Protein AF-A0A2S9FTV9-F1 (afdb_monomer)

Foldseek 3Di:
DVVVVVVLVVCLVPDDAFDKDKDKDFLVCVVVVQVSQVVSQKDKDKDFPQRVCVVVVNHDDPPDDDPSRRIMMMMIGRD

Radius of gyration: 14.5 Å; Cα contacts (8 Å, |Δi|>4): 94; chains: 1; bounding box: 30×20×40 Å

Sequence (79 aa):
DEAQEALFEGIELYSARGSRIAVEARADAHSDLSCWLCTRHWEVNSTSAADLMFRYHRASTPGIDDPTAHNVFVDGRKL

pLDDT: mean 89.61, std 7.24, range [70.38, 97.38]

Secondary structure (DSSP, 8-state):
-HHHHHHHHHHHHH--TT-EEEEEEEHHHHHHHHHHHHHTTEEEEEEEHHHHHHHTT-PPPTTS--TTTTEEEEEEEE-

Solvent-accessible surface area (backbone atoms only — not comparable to full-atom values): 4534 Å² total; per-residue (Å²): 106,73,70,60,52,55,49,53,53,48,51,62,76,70,55,52,74,69,37,73,50,76,46,83,28,48,61,90,52,40,62,59,54,51,52,57,41,46,76,67,49,25,53,70,52,75,46,46,40,43,60,54,27,47,76,69,77,58,54,75,62,91,91,58,90,57,85,59,51,54,26,27,40,37,38,35,33,33,96

Nearest PDB structures (foldseek):
  6id6-assembly1_A  TM=7.515E-01  e=2.061E-03  Mycobacterium tuberculosis H37Rv
  8fr8-assembly1_R  TM=3.189E-01  e=7.125E-01  Mycolicibacterium smegmatis MC2 155
  7n2c-assembly1_LJ  TM=3.389E-01  e=1.009E+00  Escherichia coli K-12
  6by1-assembly1_C5  TM=3.249E-01  e=3.531E+00  Escherichia coli K-12
  7pip-assembly1_g  TM=2.855E-01  e=4.351E+00  Mycoplasmoides pneumoniae M129

Mean predicted aligned error: 4.61 Å

Structure (mmCIF, N/CA/C/O backbone):
data_AF-A0A2S9FTV9-F1
#
_entry.id   AF-A0A2S9FTV9-F1
#
loop_
_atom_site.group_PDB
_atom_site.id
_atom_site.type_symbol
_atom_site.label_atom_id
_atom_site.label_alt_id
_atom_site.label_comp_id
_atom_site.label_asym_id
_atom_site.label_entity_id
_atom_site.label_seq_id
_atom_site.pdbx_PDB_ins_code
_atom_site.Cartn_x
_atom_site.Cartn_y
_atom_site.Cartn_z
_atom_site.occupancy
_atom_site.B_iso_or_equiv
_atom_site.auth_seq_id
_atom_site.auth_comp_id
_atom_site.auth_asym_id
_atom_site.auth_atom_id
_atom_site.pdbx_PDB_model_num
ATOM 1 N N . ASP A 1 1 ? 14.079 7.318 10.295 1.00 81.12 1 ASP A N 1
ATOM 2 C CA . ASP A 1 1 ? 13.746 8.750 10.221 1.00 81.12 1 ASP A CA 1
ATOM 3 C C . ASP A 1 1 ? 12.533 8.967 11.113 1.00 81.12 1 ASP A C 1
ATOM 5 O O . ASP A 1 1 ? 11.598 8.178 11.018 1.00 81.12 1 ASP A O 1
ATOM 9 N N . GLU A 1 2 ? 12.579 9.950 12.008 1.00 88.31 2 GLU A N 1
ATOM 10 C CA . GLU A 1 2 ? 11.540 10.218 13.017 1.00 88.31 2 GLU A CA 1
ATOM 11 C C . GLU A 1 2 ? 10.175 10.485 12.363 1.00 88.31 2 GLU A C 1
ATOM 13 O O . GLU A 1 2 ? 9.147 9.986 12.817 1.00 88.31 2 GLU A O 1
ATOM 18 N N . ALA A 1 3 ? 10.162 11.182 11.222 1.00 88.25 3 ALA A N 1
ATOM 19 C CA . ALA A 1 3 ? 8.932 11.458 10.482 1.00 88.25 3 ALA A CA 1
ATOM 20 C C . ALA A 1 3 ? 8.269 10.180 9.934 1.00 88.25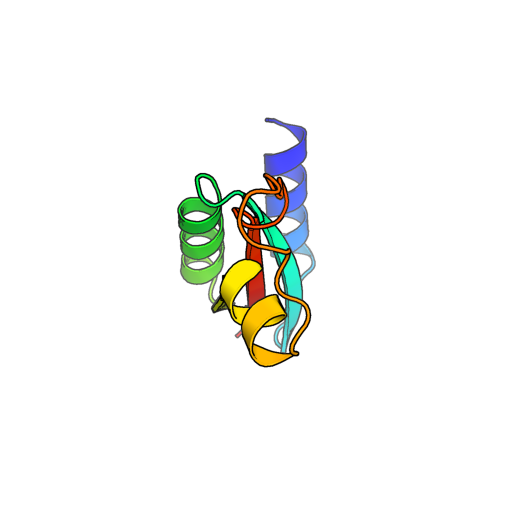 3 ALA A C 1
ATOM 22 O O . ALA A 1 3 ? 7.042 10.067 9.916 1.00 88.25 3 ALA A O 1
ATOM 23 N N . GLN A 1 4 ? 9.073 9.205 9.500 1.00 84.12 4 GLN A N 1
ATOM 24 C CA . GLN A 1 4 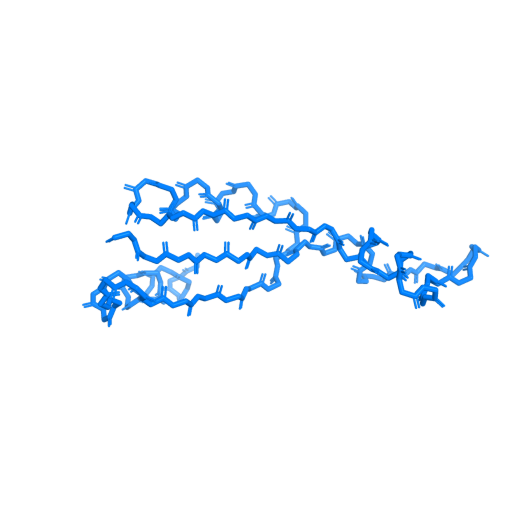? 8.569 7.926 8.997 1.00 84.12 4 GLN A CA 1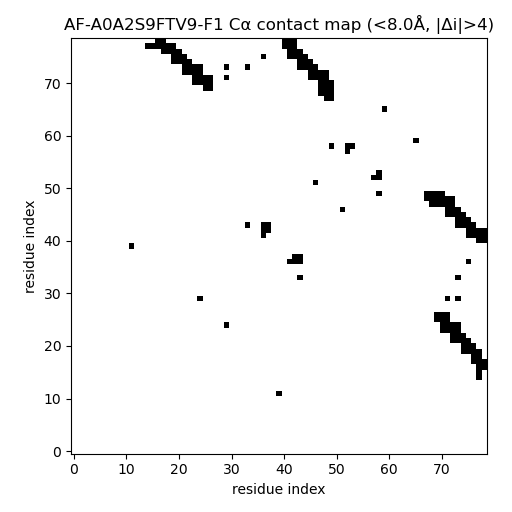
ATOM 25 C C . GLN A 1 4 ? 7.965 7.086 10.126 1.00 84.12 4 GLN A C 1
ATOM 27 O O . GLN A 1 4 ? 6.927 6.456 9.940 1.00 84.12 4 GLN A O 1
ATOM 32 N N . GLU A 1 5 ? 8.598 7.093 11.297 1.00 88.56 5 GLU A N 1
ATOM 33 C CA . GLU A 1 5 ? 8.100 6.382 12.474 1.00 88.56 5 GLU A CA 1
ATOM 34 C C . GLU A 1 5 ? 6.768 6.970 12.955 1.00 88.56 5 GLU A C 1
ATOM 36 O O . GLU A 1 5 ? 5.794 6.231 13.095 1.00 88.56 5 GLU A O 1
ATOM 41 N N . ALA A 1 6 ? 6.672 8.299 13.062 1.00 93.19 6 ALA A N 1
ATOM 42 C CA . ALA A 1 6 ? 5.425 8.980 13.414 1.00 93.19 6 ALA A CA 1
ATOM 43 C C . ALA A 1 6 ? 4.290 8.698 12.410 1.00 93.19 6 ALA A C 1
ATOM 45 O O . ALA A 1 6 ? 3.134 8.510 12.798 1.00 93.19 6 ALA A O 1
ATOM 46 N N . LEU A 1 7 ? 4.605 8.625 11.111 1.00 91.06 7 LEU A N 1
ATOM 47 C CA . LEU A 1 7 ? 3.633 8.235 10.086 1.00 91.06 7 LEU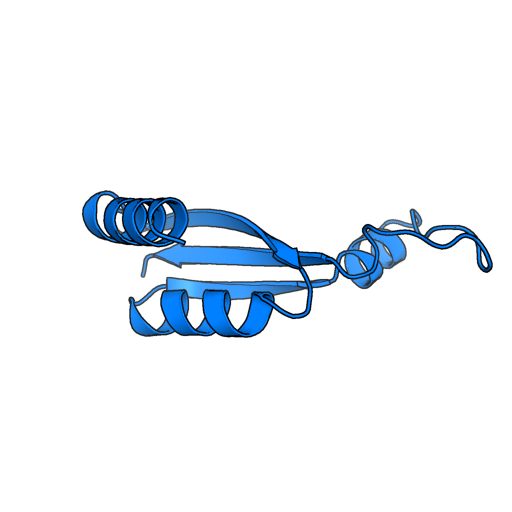 A CA 1
ATOM 48 C C . LEU A 1 7 ? 3.131 6.804 10.309 1.00 91.06 7 LEU A C 1
ATOM 50 O O . LEU A 1 7 ? 1.931 6.549 10.229 1.00 91.06 7 LEU A O 1
ATOM 54 N N . PHE A 1 8 ? 4.038 5.873 10.590 1.00 90.88 8 PHE A N 1
ATOM 55 C CA . PHE A 1 8 ? 3.716 4.467 10.823 1.00 90.88 8 PHE A CA 1
ATOM 56 C C . PHE A 1 8 ? 2.852 4.286 12.077 1.00 90.88 8 PHE A C 1
ATOM 58 O O . PHE A 1 8 ? 1.861 3.553 12.045 1.00 90.88 8 PHE A O 1
ATOM 65 N N . GLU A 1 9 ? 3.155 5.004 13.156 1.00 93.00 9 GLU A N 1
ATOM 66 C CA . GLU A 1 9 ? 2.305 5.044 14.349 1.00 93.00 9 GLU A CA 1
ATOM 67 C C . GLU A 1 9 ? 0.914 5.610 14.046 1.00 93.00 9 GLU A C 1
ATOM 69 O O . GLU A 1 9 ? -0.092 5.024 14.449 1.00 93.00 9 GLU A O 1
ATOM 74 N N . GLY A 1 10 ? 0.834 6.700 13.278 1.00 94.44 10 GLY A N 1
ATOM 75 C CA . GLY A 1 10 ? -0.438 7.287 12.859 1.00 94.44 10 GLY A CA 1
ATOM 76 C C . GLY A 1 10 ? -1.279 6.335 12.006 1.00 94.44 10 GLY A C 1
ATOM 77 O O . GLY A 1 10 ? -2.483 6.207 12.230 1.00 94.44 10 GLY A O 1
ATOM 78 N N . ILE A 1 11 ? -0.657 5.622 11.062 1.00 93.94 11 ILE A N 1
ATOM 79 C CA . ILE A 1 11 ? -1.338 4.606 10.248 1.00 93.94 11 ILE A CA 1
ATOM 80 C C . ILE A 1 11 ? -1.934 3.527 11.149 1.00 93.94 11 ILE A C 1
ATOM 82 O O . ILE A 1 11 ? -3.092 3.162 10.956 1.00 93.94 11 ILE A O 1
ATOM 86 N N . GLU A 1 12 ? -1.190 3.034 12.136 1.00 91.50 12 GLU A N 1
ATOM 87 C CA . GLU A 1 12 ? -1.704 1.996 13.030 1.00 91.50 12 GLU A CA 1
ATOM 88 C C . GLU A 1 12 ? -2.825 2.513 13.938 1.00 91.50 12 GLU A C 1
ATOM 90 O O . GLU A 1 12 ? -3.842 1.838 14.094 1.00 91.50 12 GLU A O 1
ATOM 95 N N . LEU A 1 13 ? -2.677 3.720 14.488 1.00 94.56 13 LEU A N 1
ATOM 96 C CA . LEU A 1 13 ? -3.645 4.307 15.414 1.00 94.56 13 LEU A CA 1
ATOM 97 C C . LEU A 1 13 ? -4.981 4.653 14.741 1.00 94.56 13 LEU A C 1
ATOM 99 O O . LEU A 1 13 ? -6.038 4.488 15.350 1.00 94.56 13 LEU A O 1
ATOM 103 N N . TYR A 1 14 ? -4.944 5.146 13.501 1.00 94.94 14 TYR A N 1
ATOM 104 C CA . TYR A 1 14 ? -6.125 5.698 12.829 1.00 94.94 14 TYR A CA 1
ATOM 105 C C . TYR A 1 14 ? -6.743 4.776 11.768 1.00 94.94 14 TYR A C 1
ATOM 107 O O . TYR A 1 14 ? -7.817 5.083 11.244 1.00 94.94 14 TYR A O 1
ATOM 115 N N . SER A 1 15 ? -6.124 3.636 11.448 1.00 95.75 15 SER A N 1
ATOM 116 C CA . SER A 1 15 ? -6.681 2.701 10.463 1.00 95.75 15 SER A CA 1
ATOM 117 C C . SER A 1 15 ? -7.731 1.776 11.069 1.00 95.75 15 SER A C 1
ATOM 119 O O . SER A 1 15 ? -7.422 0.836 11.798 1.00 95.75 15 SER A O 1
ATOM 121 N N . ALA A 1 16 ? -8.988 1.991 10.688 1.00 96.12 16 ALA A N 1
ATOM 122 C CA . ALA A 1 16 ? -10.061 1.046 10.961 1.00 96.12 16 ALA A CA 1
ATOM 123 C C . ALA A 1 16 ? -9.925 -0.243 10.124 1.00 96.12 16 ALA A C 1
ATOM 125 O O . ALA A 1 16 ? -9.286 -0.280 9.069 1.00 96.12 16 ALA A O 1
ATOM 126 N N . ARG A 1 17 ? -10.593 -1.314 10.565 1.00 95.94 17 ARG A N 1
ATOM 127 C CA . ARG A 1 17 ? -10.735 -2.549 9.782 1.00 95.94 17 ARG A CA 1
ATOM 128 C C . ARG A 1 17 ? -11.332 -2.243 8.406 1.00 95.94 17 ARG A C 1
ATOM 130 O O . ARG A 1 17 ? -12.347 -1.560 8.292 1.00 95.94 17 ARG A O 1
ATOM 137 N N . GLY A 1 18 ? -10.720 -2.790 7.362 1.00 95.38 18 GLY A N 1
ATOM 138 C CA . GLY A 1 18 ? -11.091 -2.549 5.971 1.00 95.38 18 GLY A CA 1
ATOM 139 C C . GLY A 1 18 ? -10.446 -1.316 5.333 1.00 95.38 18 GLY A C 1
ATOM 140 O O . GLY A 1 18 ? -10.626 -1.144 4.124 1.00 95.38 18 GLY A O 1
ATOM 141 N N . SER A 1 19 ? -9.684 -0.506 6.083 1.00 96.88 19 SER A N 1
ATOM 142 C CA . SER A 1 19 ? -8.867 0.580 5.526 1.00 96.88 19 SER A CA 1
ATOM 143 C C . SER A 1 19 ? -7.934 0.074 4.435 1.00 96.88 19 SER A C 1
ATOM 145 O O . SER A 1 19 ? -7.460 -1.062 4.487 1.00 96.88 19 SER A O 1
ATOM 147 N N . ARG A 1 20 ? -7.669 0.931 3.446 1.00 96.50 20 ARG A N 1
ATOM 148 C CA . ARG A 1 20 ? -6.780 0.638 2.322 1.00 96.50 20 ARG A CA 1
ATOM 149 C C . ARG A 1 20 ? -5.688 1.683 2.222 1.00 96.50 20 ARG A C 1
ATOM 151 O O . ARG A 1 20 ? -5.964 2.870 2.377 1.00 96.50 20 ARG A O 1
ATOM 158 N N . ILE A 1 21 ? -4.484 1.231 1.911 1.00 94.50 21 ILE A N 1
ATOM 159 C CA . ILE A 1 21 ? -3.337 2.084 1.617 1.00 94.50 21 ILE A CA 1
ATOM 160 C C . ILE A 1 21 ? -2.683 1.619 0.319 1.00 94.50 21 ILE A C 1
ATOM 162 O O . ILE A 1 21 ? -2.727 0.435 -0.012 1.00 94.50 21 ILE A O 1
ATOM 166 N N . ALA A 1 22 ? -2.085 2.558 -0.402 1.00 93.00 22 ALA A N 1
ATOM 167 C CA . ALA A 1 22 ? -1.228 2.282 -1.543 1.00 93.00 22 ALA A CA 1
ATOM 168 C C . ALA A 1 22 ? -0.019 3.213 -1.457 1.00 93.00 22 ALA A C 1
ATOM 170 O O . ALA A 1 22 ? -0.188 4.426 -1.323 1.00 93.00 22 ALA A O 1
ATOM 171 N N . VAL A 1 23 ? 1.181 2.642 -1.485 1.00 91.31 23 VAL A N 1
ATOM 172 C CA . VAL A 1 23 ? 2.437 3.374 -1.309 1.00 91.31 23 VAL A CA 1
ATOM 173 C C . VAL A 1 23 ? 3.410 2.955 -2.397 1.00 91.31 23 VAL A C 1
ATOM 175 O O . VAL A 1 23 ? 3.571 1.771 -2.683 1.00 91.31 23 VAL A O 1
ATOM 178 N N . GLU A 1 24 ? 4.069 3.936 -2.999 1.00 92.06 24 GLU A N 1
ATOM 179 C CA . GLU A 1 24 ? 5.227 3.701 -3.848 1.00 92.06 24 GLU A CA 1
ATOM 180 C C . GLU A 1 24 ? 6.473 3.647 -2.962 1.00 92.06 24 GLU A C 1
ATOM 182 O O . GLU A 1 24 ? 6.799 4.609 -2.265 1.00 92.06 24 GLU A O 1
ATOM 187 N N . ALA A 1 25 ? 7.150 2.506 -2.963 1.00 89.94 25 ALA A N 1
ATOM 188 C CA . ALA A 1 25 ? 8.397 2.302 -2.245 1.00 89.94 25 ALA A CA 1
ATOM 189 C C . ALA A 1 25 ? 9.514 1.997 -3.240 1.00 89.94 25 ALA A C 1
ATOM 191 O O . ALA A 1 25 ? 9.297 1.368 -4.274 1.00 89.94 25 ALA A O 1
ATOM 192 N N . ARG A 1 26 ? 10.738 2.399 -2.912 1.00 87.38 26 ARG A N 1
ATOM 193 C CA . ARG A 1 26 ? 11.915 1.924 -3.643 1.00 87.38 26 ARG A CA 1
ATOM 194 C C . ARG A 1 26 ? 12.107 0.424 -3.399 1.00 87.38 26 ARG A C 1
ATOM 196 O O . ARG A 1 26 ? 11.735 -0.078 -2.335 1.00 87.38 26 ARG A O 1
ATOM 203 N N . ALA A 1 27 ? 12.718 -0.284 -4.351 1.00 80.81 27 ALA A N 1
ATOM 204 C CA . ALA A 1 27 ? 12.941 -1.731 -4.251 1.00 80.81 27 ALA A CA 1
ATOM 205 C C . ALA A 1 27 ? 13.651 -2.159 -2.952 1.00 80.81 27 ALA A C 1
ATOM 207 O O . ALA A 1 27 ? 13.331 -3.204 -2.394 1.00 80.81 27 ALA A O 1
ATOM 208 N N . ASP A 1 28 ? 14.594 -1.345 -2.474 1.00 84.62 28 ASP A N 1
ATOM 209 C CA . ASP A 1 28 ? 15.387 -1.586 -1.266 1.00 84.62 28 ASP A CA 1
ATOM 210 C C . ASP A 1 28 ? 14.606 -1.372 0.041 1.00 84.62 28 ASP A C 1
ATOM 212 O O . ASP A 1 28 ? 14.940 -1.984 1.049 1.00 84.62 28 ASP A O 1
ATOM 216 N N . ALA A 1 29 ? 13.547 -0.559 0.026 1.00 85.69 29 ALA A N 1
ATOM 217 C CA . ALA A 1 29 ? 12.704 -0.276 1.193 1.00 85.69 29 ALA A CA 1
ATOM 218 C C . ALA A 1 29 ? 11.392 -1.088 1.224 1.00 85.69 29 ALA A C 1
ATOM 220 O O . ALA A 1 29 ? 10.736 -1.194 2.263 1.00 85.69 29 ALA A O 1
ATOM 221 N N . HIS A 1 30 ? 10.986 -1.663 0.089 1.00 86.12 30 HIS A N 1
ATOM 222 C CA . HIS A 1 30 ? 9.718 -2.382 -0.072 1.00 86.12 30 HIS A CA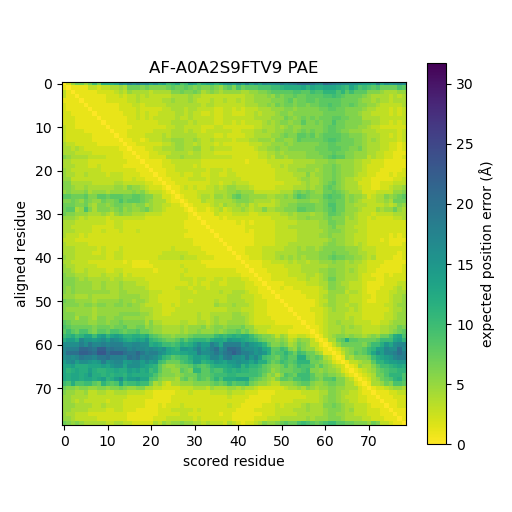 1
ATOM 223 C C . HIS A 1 30 ? 9.542 -3.558 0.909 1.00 86.12 30 HIS A C 1
ATOM 225 O O . HIS A 1 30 ? 8.442 -3.765 1.436 1.00 86.12 30 HIS A O 1
ATOM 231 N N . SER A 1 31 ? 10.595 -4.352 1.138 1.00 89.62 31 SER A N 1
ATOM 232 C CA . SER A 1 31 ? 10.526 -5.544 1.997 1.00 89.62 31 SER A CA 1
ATOM 233 C C . SER A 1 31 ? 10.189 -5.187 3.439 1.00 89.62 31 SER A C 1
ATOM 235 O O . SER A 1 31 ? 9.352 -5.842 4.063 1.00 89.62 31 SER A O 1
ATOM 237 N N . ASP A 1 32 ? 10.803 -4.120 3.940 1.00 91.56 32 ASP A N 1
ATOM 238 C CA . ASP A 1 32 ? 10.672 -3.688 5.327 1.00 91.56 32 ASP A CA 1
ATOM 239 C C . ASP A 1 32 ? 9.277 -3.115 5.577 1.00 91.56 32 ASP A C 1
ATOM 241 O O . ASP A 1 32 ? 8.625 -3.471 6.561 1.00 91.56 32 ASP A O 1
ATOM 245 N N . LEU A 1 33 ? 8.766 -2.313 4.634 1.00 91.19 33 LEU A N 1
ATOM 246 C CA . LEU A 1 33 ? 7.391 -1.809 4.666 1.00 91.19 33 LEU A CA 1
ATOM 247 C C . LEU A 1 33 ? 6.367 -2.954 4.648 1.00 91.19 33 LEU A C 1
ATOM 249 O O . LEU A 1 33 ? 5.442 -2.974 5.461 1.00 91.19 33 LEU A O 1
ATOM 253 N N . SER A 1 34 ? 6.545 -3.926 3.750 1.00 93.50 34 SER A N 1
ATOM 254 C CA . SER A 1 34 ? 5.637 -5.074 3.632 1.00 93.50 34 SER A CA 1
ATOM 255 C C . SER A 1 34 ? 5.622 -5.908 4.915 1.00 93.50 34 SER A C 1
ATOM 257 O O . SER A 1 34 ? 4.557 -6.259 5.420 1.00 93.50 34 SER A O 1
ATOM 259 N N . CYS A 1 35 ? 6.796 -6.167 5.497 1.00 94.31 35 CYS A N 1
ATOM 260 C CA . CYS A 1 35 ? 6.927 -6.874 6.771 1.00 94.31 35 CYS A CA 1
ATOM 261 C C . CYS A 1 35 ? 6.235 -6.122 7.922 1.00 94.31 35 CYS A C 1
ATOM 263 O O . CYS A 1 35 ? 5.496 -6.720 8.714 1.00 94.31 35 CYS A O 1
ATOM 265 N N . TRP A 1 36 ? 6.424 -4.800 7.989 1.00 94.38 36 TRP A N 1
ATOM 266 C CA . TRP A 1 36 ? 5.819 -3.943 9.008 1.00 94.38 36 TRP A CA 1
ATOM 267 C C . TRP A 1 36 ? 4.285 -3.972 8.956 1.00 94.38 36 TRP A C 1
ATOM 269 O O . TRP A 1 36 ? 3.643 -4.098 10.006 1.00 94.38 36 TRP A O 1
ATOM 279 N N . LEU A 1 37 ? 3.714 -3.913 7.747 1.00 94.69 37 LEU A N 1
ATOM 280 C CA . LEU A 1 37 ? 2.273 -3.991 7.500 1.00 94.69 37 LEU A CA 1
ATOM 281 C C . LEU A 1 37 ? 1.711 -5.375 7.850 1.00 94.69 37 LEU A C 1
ATOM 283 O O . LEU A 1 37 ? 0.752 -5.470 8.619 1.00 94.69 37 LEU A O 1
ATOM 287 N N . CYS A 1 38 ? 2.335 -6.453 7.368 1.00 95.19 38 CYS A N 1
ATOM 288 C CA . CYS A 1 38 ? 1.914 -7.826 7.671 1.00 95.19 38 CYS A CA 1
ATOM 289 C C . CYS A 1 38 ? 1.884 -8.101 9.183 1.00 95.19 38 CYS A C 1
ATOM 291 O O . CYS A 1 38 ? 0.915 -8.660 9.697 1.00 95.19 38 CYS A O 1
ATOM 293 N N . THR A 1 39 ? 2.899 -7.635 9.920 1.00 95.75 39 THR A N 1
ATOM 294 C CA . THR A 1 39 ? 2.974 -7.769 11.390 1.00 95.75 39 THR A CA 1
ATOM 295 C C . THR A 1 39 ? 1.798 -7.086 12.103 1.00 95.75 39 THR A C 1
ATOM 297 O O . THR A 1 39 ? 1.436 -7.451 13.220 1.00 95.75 39 THR A O 1
ATOM 300 N N . ARG A 1 40 ? 1.163 -6.108 11.452 1.00 94.75 40 ARG A N 1
ATOM 301 C CA . ARG A 1 40 ? 0.039 -5.321 11.972 1.00 94.75 40 ARG A CA 1
ATOM 302 C C . ARG A 1 40 ? -1.307 -5.743 11.394 1.00 94.75 40 ARG A C 1
ATOM 304 O O . ARG A 1 40 ? -2.242 -4.948 11.391 1.00 94.75 40 ARG A O 1
ATOM 311 N N . HIS A 1 41 ? -1.442 -6.989 10.945 1.00 95.56 41 HIS A N 1
ATOM 312 C CA . HIS A 1 41 ? -2.698 -7.523 10.402 1.00 95.56 41 HIS A CA 1
ATOM 313 C C . HIS A 1 41 ? -3.199 -6.753 9.175 1.00 95.56 41 HIS A C 1
ATOM 315 O O . HIS A 1 41 ? -4.399 -6.538 9.002 1.00 95.56 41 HIS A O 1
ATOM 321 N N . TRP A 1 42 ? -2.279 -6.319 8.321 1.00 97.38 42 TRP A N 1
ATOM 322 C CA . TRP A 1 42 ? -2.624 -5.909 6.970 1.00 97.38 42 TRP A CA 1
ATOM 323 C C . TRP A 1 42 ? -2.436 -7.093 6.027 1.00 97.38 42 TRP A C 1
ATOM 325 O O . TRP A 1 42 ? -1.428 -7.794 6.081 1.00 97.38 42 TRP A O 1
ATOM 335 N N . GLU A 1 43 ? -3.407 -7.305 5.151 1.00 97.38 43 GLU A N 1
ATOM 336 C CA . GLU A 1 43 ? -3.233 -8.088 3.934 1.00 97.38 43 GLU A CA 1
ATOM 337 C C . GLU A 1 43 ? -2.483 -7.211 2.932 1.00 97.38 43 GLU A C 1
ATOM 339 O O . GLU A 1 43 ? -2.949 -6.114 2.626 1.00 97.38 43 GLU A O 1
ATOM 344 N N . VAL A 1 44 ? -1.313 -7.657 2.474 1.00 96.56 44 VAL A N 1
ATOM 345 C CA . VAL A 1 44 ? -0.392 -6.854 1.661 1.00 96.56 44 VAL A CA 1
ATOM 346 C C . VAL A 1 44 ? -0.145 -7.546 0.331 1.00 96.56 44 VAL A C 1
ATOM 348 O O . VAL A 1 44 ? 0.187 -8.731 0.309 1.00 96.56 44 VAL A O 1
ATOM 351 N N . ASN A 1 45 ? -0.235 -6.795 -0.763 1.00 95.50 45 ASN A N 1
ATOM 352 C CA . ASN A 1 45 ? 0.268 -7.210 -2.065 1.00 95.50 45 ASN A CA 1
ATOM 353 C C . ASN A 1 45 ? 1.261 -6.176 -2.591 1.00 95.50 45 ASN A C 1
ATOM 355 O O . ASN A 1 45 ? 1.350 -5.045 -2.105 1.00 95.50 45 ASN A O 1
ATOM 359 N N . SER A 1 46 ? 2.022 -6.575 -3.604 1.00 94.38 46 SER A N 1
ATOM 360 C CA . SER A 1 46 ? 2.893 -5.651 -4.304 1.00 94.38 46 SER A CA 1
ATOM 361 C C . SER A 1 46 ? 2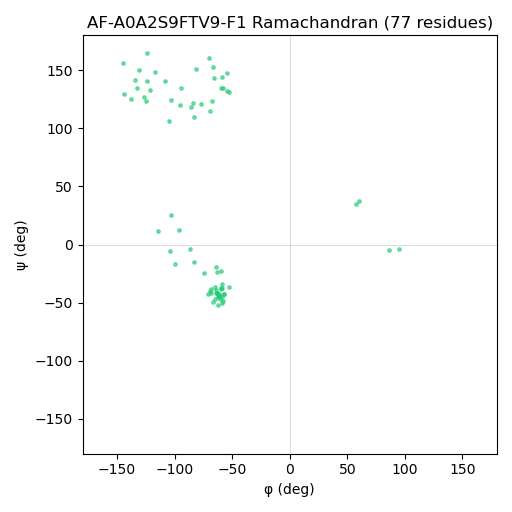.997 -5.945 -5.790 1.00 94.38 46 SER A C 1
ATOM 363 O O . SER A 1 46 ? 2.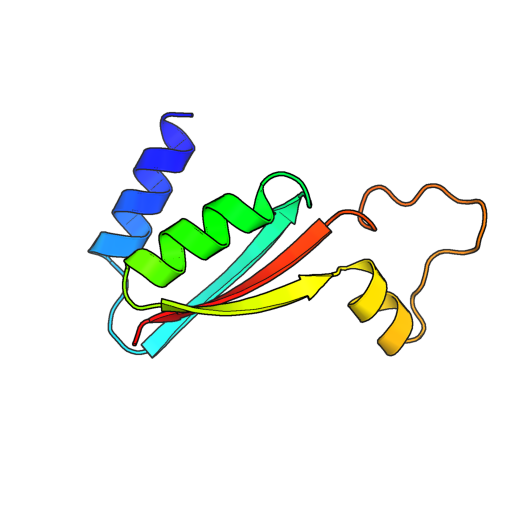717 -7.045 -6.269 1.00 94.38 46 SER A O 1
ATOM 365 N N . THR A 1 47 ? 3.349 -4.919 -6.554 1.00 93.88 47 THR A N 1
ATOM 366 C CA . THR A 1 47 ? 3.592 -4.998 -7.995 1.00 93.88 47 THR A CA 1
ATOM 367 C C . THR A 1 47 ? 4.739 -4.062 -8.345 1.00 93.88 47 THR A C 1
ATOM 369 O O . THR A 1 47 ? 4.721 -2.891 -7.963 1.00 93.88 47 THR A O 1
ATOM 372 N N . SER A 1 48 ? 5.742 -4.553 -9.077 1.00 91.94 48 SER A N 1
ATOM 373 C CA . SER A 1 48 ? 6.827 -3.687 -9.543 1.00 91.94 48 SER A CA 1
ATOM 374 C C . SER A 1 48 ? 6.296 -2.661 -10.552 1.00 91.94 48 SER A C 1
ATOM 376 O O . SER A 1 48 ? 5.409 -2.959 -11.361 1.00 91.94 48 SER A O 1
ATOM 378 N N . ALA A 1 49 ? 6.829 -1.440 -10.521 1.00 89.56 49 ALA A N 1
ATOM 379 C CA . ALA A 1 49 ? 6.479 -0.409 -11.492 1.00 89.56 49 ALA A CA 1
ATOM 380 C C . ALA A 1 49 ? 6.812 -0.867 -12.921 1.00 89.56 49 ALA A C 1
ATOM 382 O O . ALA A 1 49 ? 6.013 -0.655 -13.832 1.00 89.56 49 ALA A O 1
ATOM 383 N N . ALA A 1 50 ? 7.928 -1.580 -13.101 1.00 88.25 50 ALA A N 1
ATOM 384 C CA . ALA A 1 50 ? 8.315 -2.170 -14.378 1.00 88.25 50 ALA A CA 1
ATOM 385 C C . ALA A 1 50 ? 7.261 -3.158 -14.917 1.00 88.25 50 ALA A C 1
ATOM 387 O O . ALA A 1 50 ? 6.819 -3.011 -16.059 1.00 88.25 50 ALA A O 1
ATOM 388 N N . ASP A 1 51 ? 6.798 -4.112 -14.100 1.00 89.25 51 ASP A N 1
ATOM 389 C CA . ASP A 1 51 ? 5.773 -5.084 -14.510 1.00 89.25 51 ASP A CA 1
ATOM 390 C C . ASP A 1 51 ? 4.442 -4.399 -14.822 1.00 89.25 51 ASP A C 1
ATOM 392 O O . ASP A 1 51 ? 3.747 -4.770 -15.775 1.00 89.25 51 ASP A O 1
ATOM 396 N N . LEU A 1 52 ? 4.080 -3.383 -14.032 1.00 89.31 52 LEU A N 1
ATOM 397 C CA . LEU A 1 52 ? 2.871 -2.598 -14.250 1.00 89.31 52 LEU A CA 1
ATOM 398 C C . LEU A 1 52 ? 2.937 -1.869 -15.596 1.00 89.31 52 LEU A C 1
ATOM 400 O O . LEU A 1 52 ? 2.030 -2.007 -16.418 1.00 89.31 52 LEU A O 1
ATOM 404 N N . MET A 1 53 ? 4.016 -1.130 -15.852 1.00 89.56 53 MET A N 1
ATOM 405 C CA . MET A 1 53 ? 4.191 -0.390 -17.101 1.00 89.56 53 MET A CA 1
ATOM 406 C C . MET A 1 53 ? 4.260 -1.330 -18.302 1.00 89.56 53 MET A C 1
ATOM 408 O O . MET A 1 53 ? 3.614 -1.063 -19.316 1.00 89.56 53 MET A O 1
ATOM 412 N N . PHE A 1 54 ? 4.959 -2.460 -18.187 1.00 89.81 54 PHE A N 1
ATOM 413 C CA . PHE A 1 54 ? 5.003 -3.480 -19.233 1.00 89.81 54 PHE A CA 1
ATOM 414 C C . PHE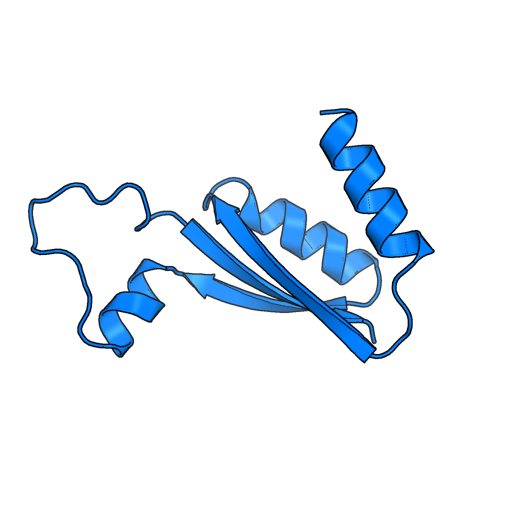 A 1 54 ? 3.605 -4.007 -19.577 1.00 89.81 54 PHE A C 1
ATOM 416 O O . PHE A 1 54 ? 3.217 -4.007 -20.747 1.00 89.81 54 PHE A O 1
ATOM 423 N N . ARG A 1 55 ? 2.809 -4.373 -18.564 1.00 92.81 55 ARG A N 1
ATOM 424 C CA . ARG A 1 55 ? 1.438 -4.885 -18.737 1.00 92.81 55 ARG A CA 1
ATOM 425 C C . ARG A 1 55 ? 0.520 -3.901 -19.460 1.00 92.81 55 ARG A C 1
ATOM 427 O O . ARG A 1 55 ? -0.357 -4.327 -20.203 1.00 92.81 55 ARG A O 1
ATOM 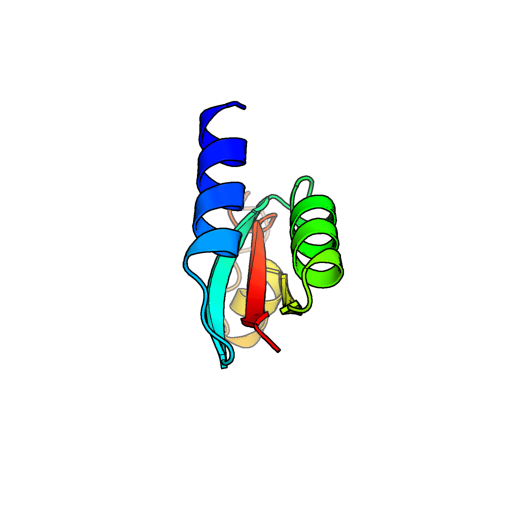434 N N . TYR A 1 56 ? 0.721 -2.603 -19.248 1.00 92.56 56 TYR A N 1
ATOM 435 C CA . TYR A 1 56 ? -0.074 -1.545 -19.876 1.00 92.56 56 TYR A CA 1
ATOM 436 C C . TYR A 1 56 ? 0.559 -0.960 -21.144 1.00 92.56 56 TYR A C 1
ATOM 438 O O . TYR A 1 56 ? 0.097 0.075 -21.623 1.00 92.56 56 TYR A O 1
ATOM 446 N N . HIS A 1 57 ? 1.589 -1.607 -21.700 1.00 91.00 57 HIS A N 1
ATOM 447 C CA . HIS A 1 57 ? 2.301 -1.151 -22.899 1.00 91.00 57 HIS A CA 1
ATOM 448 C C . HIS A 1 57 ? 2.894 0.265 -22.756 1.00 91.00 57 HIS A C 1
ATOM 450 O O . HIS A 1 57 ? 2.933 1.039 -23.709 1.00 91.00 57 HIS A O 1
ATOM 456 N N . ARG A 1 58 ? 3.350 0.602 -21.544 1.00 88.38 58 ARG A N 1
ATOM 457 C CA . ARG A 1 58 ? 3.989 1.875 -21.162 1.00 88.38 58 ARG A CA 1
ATOM 458 C C . ARG A 1 58 ? 5.456 1.716 -20.765 1.00 88.38 58 ARG A C 1
ATOM 460 O O . ARG A 1 58 ? 6.020 2.629 -20.176 1.00 88.38 58 ARG A O 1
ATOM 467 N N . ALA A 1 59 ? 6.051 0.551 -21.016 1.00 84.44 59 ALA A N 1
ATOM 468 C CA . ALA A 1 59 ? 7.450 0.318 -20.687 1.00 84.44 59 ALA A CA 1
ATOM 469 C C . ALA A 1 59 ? 8.348 1.349 -21.387 1.00 84.44 59 ALA A C 1
ATOM 471 O O . ALA A 1 59 ? 8.177 1.624 -22.578 1.00 84.44 59 ALA A O 1
ATOM 472 N N . SER A 1 60 ? 9.300 1.897 -20.634 1.00 74.81 60 SER A N 1
ATOM 473 C CA . SER A 1 60 ? 10.313 2.806 -21.157 1.00 74.81 60 SER A CA 1
ATOM 474 C C . SER A 1 60 ? 11.128 2.128 -22.261 1.00 74.81 60 SER A C 1
ATOM 476 O O . SER A 1 60 ? 11.382 0.920 -22.230 1.00 74.81 60 SER A O 1
ATOM 478 N N . THR A 1 61 ? 11.514 2.905 -23.273 1.00 77.56 61 THR A N 1
ATOM 479 C CA . THR A 1 61 ? 12.298 2.404 -24.406 1.00 77.56 61 THR A CA 1
ATOM 480 C C . THR A 1 61 ? 13.630 1.824 -23.909 1.00 77.56 61 THR A C 1
ATOM 482 O O . THR A 1 61 ? 14.304 2.480 -23.110 1.00 77.56 61 THR A O 1
ATOM 485 N N . PRO A 1 62 ? 14.059 0.639 -24.388 1.00 72.94 62 PRO A N 1
ATOM 486 C CA . PRO A 1 62 ? 15.338 0.052 -23.998 1.00 72.94 62 PRO A CA 1
ATOM 487 C C . PRO A 1 62 ? 16.501 1.032 -24.203 1.00 72.94 62 PRO A C 1
ATOM 489 O O . PRO A 1 62 ? 16.633 1.621 -25.275 1.00 72.94 62 PRO A O 1
ATOM 492 N N . GLY A 1 63 ? 17.350 1.193 -23.185 1.00 70.38 63 GLY A N 1
ATOM 493 C CA . GLY A 1 63 ? 18.506 2.100 -23.216 1.00 70.38 63 GLY A CA 1
ATOM 494 C C . GLY A 1 63 ? 18.255 3.494 -22.632 1.00 70.38 63 GLY A C 1
ATOM 495 O O . GLY A 1 63 ? 19.204 4.267 -22.519 1.00 70.38 63 GLY A O 1
ATOM 496 N N . ILE A 1 64 ? 17.020 3.804 -22.228 1.00 76.88 64 ILE A N 1
ATOM 497 C CA . ILE A 1 64 ? 16.717 4.951 -21.365 1.00 76.88 64 ILE A CA 1
ATOM 498 C C . ILE A 1 64 ? 16.663 4.441 -19.925 1.00 76.88 64 ILE A C 1
ATOM 500 O O . ILE A 1 64 ? 15.863 3.560 -19.616 1.00 76.88 64 ILE A O 1
ATOM 504 N N . ASP A 1 65 ? 17.531 4.979 -19.067 1.00 72.25 65 ASP A N 1
ATOM 505 C CA . ASP A 1 65 ? 17.486 4.704 -17.632 1.00 72.25 65 ASP A CA 1
ATOM 506 C C . ASP A 1 65 ? 16.237 5.366 -17.039 1.00 72.25 65 ASP A C 1
ATOM 508 O O . ASP A 1 65 ? 16.080 6.590 -17.095 1.00 72.25 65 ASP A O 1
ATOM 512 N N . ASP A 1 66 ? 15.312 4.546 -16.549 1.00 74.25 66 ASP A N 1
ATOM 513 C CA . ASP A 1 66 ? 14.055 4.994 -15.965 1.00 74.25 66 ASP A CA 1
ATOM 514 C C . ASP A 1 66 ? 14.145 4.849 -14.442 1.00 74.25 66 ASP A C 1
ATOM 516 O O . ASP A 1 66 ? 14.053 3.732 -13.922 1.00 74.25 66 ASP A O 1
ATOM 520 N N . PRO A 1 67 ? 14.286 5.961 -13.698 1.00 71.88 67 PRO A N 1
ATOM 521 C CA . PRO A 1 67 ? 14.456 5.913 -12.251 1.00 71.88 67 PRO A CA 1
ATOM 522 C C . PRO A 1 67 ? 13.232 5.331 -11.533 1.00 71.88 67 PRO A C 1
ATOM 524 O O . PRO A 1 67 ? 13.353 4.890 -10.390 1.00 71.88 67 PRO A O 1
ATOM 527 N N . THR A 1 68 ? 12.063 5.304 -12.181 1.00 72.19 68 THR A N 1
ATOM 528 C CA . THR A 1 68 ? 10.835 4.725 -11.620 1.00 72.19 68 THR A CA 1
ATOM 529 C C . THR A 1 68 ? 10.757 3.213 -11.802 1.00 72.19 68 THR A C 1
ATOM 531 O O . THR A 1 68 ? 9.993 2.555 -11.100 1.00 72.19 68 THR A O 1
ATOM 534 N N . ALA A 1 69 ? 11.583 2.623 -12.674 1.00 72.44 69 ALA A N 1
ATOM 535 C CA . ALA A 1 69 ? 11.563 1.186 -12.948 1.00 72.44 69 ALA A CA 1
ATOM 536 C C . ALA A 1 69 ? 11.925 0.335 -11.719 1.00 72.44 69 ALA A C 1
ATOM 538 O O . ALA A 1 69 ? 11.523 -0.824 -11.622 1.00 72.44 69 ALA A O 1
ATOM 539 N N . HIS A 1 70 ? 12.655 0.918 -10.766 1.00 80.88 70 HIS A N 1
ATOM 540 C CA . HIS A 1 70 ? 13.029 0.280 -9.504 1.00 80.88 70 HIS A CA 1
ATOM 541 C C . HIS A 1 70 ? 11.979 0.435 -8.400 1.00 80.88 70 HIS A C 1
ATOM 543 O O . HIS A 1 70 ? 12.162 -0.094 -7.304 1.00 80.88 70 HIS A O 1
ATOM 549 N N . ASN A 1 71 ? 10.897 1.166 -8.646 1.00 90.31 71 ASN A N 1
ATOM 550 C CA . ASN A 1 71 ? 9.869 1.356 -7.639 1.00 90.31 71 ASN A CA 1
ATOM 551 C C . ASN A 1 71 ? 8.922 0.157 -7.607 1.00 90.31 71 ASN A C 1
ATOM 553 O O . ASN A 1 71 ? 8.698 -0.545 -8.597 1.00 90.31 71 ASN A O 1
ATOM 557 N N . VAL A 1 72 ? 8.363 -0.086 -6.433 1.00 93.62 72 VAL A N 1
ATOM 558 C CA . VAL A 1 72 ? 7.390 -1.133 -6.168 1.00 93.62 72 VAL A CA 1
ATOM 559 C C . VAL A 1 72 ? 6.179 -0.483 -5.526 1.00 93.62 72 VAL A C 1
ATOM 561 O O . VAL A 1 72 ? 6.289 0.226 -4.526 1.00 93.62 72 VAL A O 1
ATOM 564 N N . PHE A 1 73 ? 5.012 -0.733 -6.103 1.00 93.56 73 PHE A N 1
ATOM 565 C CA . PHE A 1 73 ? 3.746 -0.337 -5.514 1.00 93.56 73 PHE A CA 1
ATOM 566 C C . PHE A 1 73 ? 3.327 -1.399 -4.506 1.00 93.56 73 PHE A C 1
ATOM 568 O O . PHE A 1 73 ? 3.182 -2.564 -4.872 1.00 93.56 73 PHE A O 1
ATOM 575 N N . VAL A 1 74 ? 3.144 -0.992 -3.254 1.00 94.19 74 VAL A N 1
ATOM 576 C CA . VAL A 1 74 ? 2.602 -1.816 -2.170 1.00 94.19 74 VAL A CA 1
ATOM 577 C C . VAL A 1 74 ? 1.162 -1.400 -1.937 1.00 94.19 74 VAL A C 1
ATOM 579 O O . VAL A 1 74 ? 0.908 -0.229 -1.652 1.00 94.19 74 VAL A O 1
ATOM 582 N N . ASP A 1 75 ? 0.231 -2.343 -2.016 1.00 95.19 75 ASP A N 1
ATOM 583 C CA . ASP A 1 75 ? -1.141 -2.157 -1.554 1.00 95.19 75 ASP A CA 1
ATOM 584 C C . ASP A 1 75 ? -1.388 -2.954 -0.278 1.00 95.19 75 ASP A C 1
ATOM 586 O O . ASP A 1 75 ? -0.896 -4.066 -0.102 1.00 95.19 75 ASP A O 1
ATOM 590 N N . GLY A 1 76 ? -2.138 -2.351 0.638 1.00 95.81 76 GLY A N 1
ATOM 591 C CA . GLY A 1 76 ? -2.465 -2.950 1.920 1.00 95.81 76 GLY A CA 1
ATOM 592 C C . GLY A 1 76 ? -3.938 -2.781 2.249 1.00 95.81 76 GLY A C 1
ATOM 593 O O . GLY A 1 76 ? -4.514 -1.712 2.026 1.00 95.81 76 GLY A O 1
ATOM 594 N N . ARG A 1 77 ? -4.539 -3.808 2.849 1.00 97.19 77 ARG A N 1
ATOM 595 C CA . ARG A 1 77 ? -5.875 -3.757 3.445 1.00 97.19 77 ARG A CA 1
ATOM 596 C C . ARG A 1 77 ? -5.835 -4.194 4.907 1.00 97.19 77 ARG A C 1
ATOM 598 O O . ARG A 1 77 ? -5.427 -5.313 5.199 1.00 97.19 77 ARG A O 1
ATOM 605 N N . LYS A 1 78 ? -6.301 -3.344 5.827 1.00 96.75 78 LYS A N 1
ATOM 606 C CA . LYS A 1 78 ? -6.387 -3.689 7.256 1.00 96.75 78 LYS A CA 1
ATOM 607 C C . LYS A 1 78 ? -7.444 -4.776 7.446 1.00 96.75 78 LYS A C 1
ATOM 609 O O . LYS A 1 78 ? -8.594 -4.589 7.024 1.00 96.75 78 LYS A O 1
ATOM 614 N N . LEU A 1 79 ? -7.048 -5.899 8.042 1.00 93.44 79 LEU A N 1
ATOM 615 C CA . LEU A 1 79 ? -7.911 -7.059 8.243 1.00 93.44 79 LEU A CA 1
ATOM 616 C C . LEU A 1 79 ? -8.922 -6.879 9.356 1.00 93.44 79 LEU A C 1
ATOM 618 O O . LEU A 1 79 ? -8.728 -6.116 10.324 1.00 93.44 79 LEU A O 1
#